Protein AF-E1R6W1-F1 (afdb_monomer)

Structure (mmCIF, N/CA/C/O backbone):
data_AF-E1R6W1-F1
#
_entry.id   AF-E1R6W1-F1
#
loop_
_atom_site.group_PDB
_atom_site.id
_atom_site.type_symbol
_atom_site.label_atom_id
_atom_site.label_alt_id
_atom_site.label_comp_id
_atom_site.label_asym_id
_atom_site.label_entity_id
_atom_site.label_seq_id
_atom_site.pdbx_PDB_ins_code
_atom_site.Cartn_x
_atom_site.Cartn_y
_atom_site.Cartn_z
_atom_site.occupancy
_atom_site.B_iso_or_equiv
_atom_site.auth_seq_id
_atom_site.auth_comp_id
_atom_site.auth_asym_id
_atom_site.auth_atom_id
_atom_site.pdbx_PDB_model_num
ATOM 1 N N . MET A 1 1 ? -7.496 -7.134 13.638 1.00 58.03 1 MET A N 1
ATOM 2 C CA . MET A 1 1 ? -7.231 -5.922 12.836 1.00 58.03 1 MET A CA 1
ATOM 3 C C . MET A 1 1 ? -5.969 -5.230 13.351 1.00 58.03 1 MET A C 1
ATOM 5 O O . MET A 1 1 ? -6.043 -4.465 14.305 1.00 58.03 1 MET A O 1
ATOM 9 N N . THR A 1 2 ? -4.805 -5.531 12.772 1.00 83.75 2 THR A N 1
ATOM 10 C CA . THR A 1 2 ? -3.534 -4.891 13.161 1.00 83.75 2 THR A CA 1
ATOM 11 C C . THR A 1 2 ? -3.206 -3.784 12.166 1.00 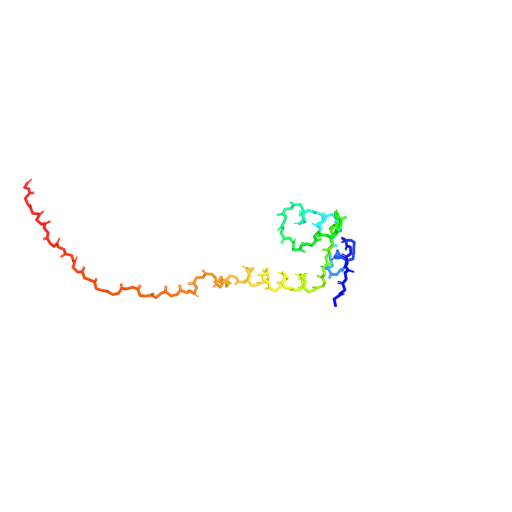83.75 2 THR A C 1
ATOM 13 O O . THR A 1 2 ? -3.182 -4.027 10.956 1.00 83.75 2 THR A O 1
ATOM 16 N N . TYR A 1 3 ? -3.000 -2.572 12.680 1.00 86.75 3 TYR A N 1
ATOM 17 C CA . TYR A 1 3 ? -2.580 -1.412 11.901 1.00 86.75 3 TYR A CA 1
ATOM 18 C C . TYR A 1 3 ? -1.059 -1.383 11.807 1.00 86.75 3 TYR A C 1
ATOM 20 O O . TYR A 1 3 ? -0.376 -1.611 12.798 1.00 86.75 3 TYR A O 1
ATOM 28 N N . MET A 1 4 ? -0.555 -1.103 10.614 1.00 87.94 4 MET A N 1
ATOM 29 C CA . MET A 1 4 ? 0.861 -1.091 10.285 1.00 87.94 4 MET A CA 1
ATOM 30 C C . MET A 1 4 ? 1.207 0.214 9.578 1.00 87.94 4 MET A C 1
ATOM 32 O O . MET A 1 4 ? 0.472 0.696 8.710 1.00 87.94 4 MET A O 1
ATOM 36 N N . ASN A 1 5 ? 2.347 0.786 9.939 1.00 88.94 5 ASN A N 1
ATOM 37 C CA . ASN A 1 5 ? 2.904 1.944 9.248 1.00 88.94 5 ASN A CA 1
ATOM 38 C C . ASN A 1 5 ? 3.634 1.515 7.967 1.00 88.94 5 ASN A C 1
ATOM 40 O O . ASN A 1 5 ? 3.848 0.330 7.724 1.00 88.94 5 ASN A O 1
ATOM 44 N N . GLN A 1 6 ? 4.072 2.475 7.151 1.00 87.00 6 GLN A N 1
ATOM 45 C CA . GLN A 1 6 ? 4.783 2.190 5.896 1.00 87.00 6 GLN A CA 1
ATOM 46 C C . GLN A 1 6 ? 6.002 1.273 6.089 1.00 87.00 6 GLN A C 1
ATOM 48 O O . GLN A 1 6 ? 6.212 0.353 5.305 1.00 87.00 6 GLN A O 1
ATOM 53 N N . THR A 1 7 ? 6.789 1.493 7.144 1.00 89.25 7 THR A N 1
ATOM 54 C CA . THR A 1 7 ? 7.965 0.669 7.458 1.00 89.25 7 THR A CA 1
ATOM 55 C C . THR A 1 7 ? 7.586 -0.763 7.828 1.00 89.25 7 THR A C 1
ATOM 57 O O . THR A 1 7 ? 8.277 -1.705 7.452 1.00 89.25 7 THR A O 1
ATOM 60 N N . GLU A 1 8 ? 6.485 -0.942 8.556 1.00 90.44 8 GLU A N 1
ATOM 61 C CA . GLU A 1 8 ? 5.987 -2.267 8.934 1.00 90.44 8 GLU A CA 1
ATOM 62 C C . GLU A 1 8 ? 5.405 -2.997 7.726 1.00 90.44 8 GLU A C 1
ATOM 64 O O . GLU A 1 8 ? 5.704 -4.168 7.525 1.00 90.44 8 GLU A O 1
ATOM 69 N N . ALA A 1 9 ? 4.666 -2.288 6.869 1.00 88.44 9 ALA A N 1
ATOM 70 C CA . ALA A 1 9 ? 4.175 -2.820 5.604 1.00 88.44 9 ALA A CA 1
ATOM 71 C C . ALA A 1 9 ? 5.328 -3.251 4.680 1.00 88.44 9 ALA A C 1
ATOM 73 O O . ALA A 1 9 ? 5.251 -4.308 4.064 1.00 88.44 9 ALA A O 1
ATOM 74 N N . ALA A 1 10 ? 6.420 -2.479 4.630 1.00 89.88 10 ALA A N 1
ATOM 75 C CA . ALA A 1 10 ? 7.619 -2.826 3.866 1.00 89.88 10 ALA A CA 1
ATOM 76 C C . ALA A 1 10 ? 8.271 -4.118 4.372 1.00 89.88 10 ALA A C 1
ATOM 78 O O . ALA A 1 10 ? 8.581 -5.003 3.577 1.00 89.88 10 ALA A O 1
ATOM 79 N N . LYS A 1 11 ? 8.407 -4.260 5.698 1.00 90.56 11 LYS A N 1
ATOM 80 C CA . LYS A 1 11 ? 8.890 -5.502 6.319 1.00 90.56 11 LYS A CA 1
ATOM 81 C C . LYS A 1 11 ? 7.956 -6.677 6.036 1.00 90.56 11 LYS A C 1
ATOM 83 O O . LYS A 1 11 ? 8.442 -7.755 5.729 1.00 90.56 11 LYS A O 1
ATOM 88 N N . TYR A 1 12 ? 6.644 -6.458 6.101 1.00 89.31 12 TYR A N 1
ATOM 89 C CA . TYR A 1 12 ? 5.640 -7.491 5.849 1.00 89.31 12 TYR A CA 1
ATOM 90 C C . TYR A 1 12 ? 5.658 -7.996 4.400 1.00 89.31 12 TYR A C 1
ATOM 92 O O . TYR A 1 12 ? 5.587 -9.196 4.171 1.00 89.31 12 TYR A O 1
ATOM 100 N N . LEU A 1 13 ? 5.802 -7.096 3.422 1.00 85.44 13 LEU A N 1
ATOM 101 C CA . LEU A 1 13 ? 5.944 -7.458 2.006 1.00 85.44 13 LEU A CA 1
ATOM 102 C C . LEU A 1 13 ? 7.361 -7.929 1.638 1.00 85.44 13 LEU A C 1
ATOM 104 O O . LEU A 1 13 ? 7.577 -8.312 0.494 1.00 85.44 13 LEU A O 1
ATOM 108 N N . HIS A 1 14 ? 8.327 -7.872 2.562 1.00 87.25 14 HIS A N 1
ATOM 109 C CA . HIS A 1 14 ? 9.748 -8.106 2.281 1.00 87.25 14 HIS A CA 1
ATOM 110 C C . HIS A 1 14 ? 10.308 -7.212 1.154 1.00 87.25 14 HIS A C 1
ATOM 112 O O . HIS A 1 14 ? 11.160 -7.627 0.370 1.00 87.25 14 HIS A O 1
ATOM 118 N N . VAL A 1 15 ? 9.855 -5.957 1.081 1.00 86.75 15 VAL A N 1
ATOM 119 C CA . VAL A 1 15 ? 10.283 -4.971 0.073 1.00 86.75 15 VAL A CA 1
ATOM 120 C C . VAL A 1 15 ? 10.927 -3.746 0.719 1.00 86.75 15 VAL A C 1
ATOM 122 O O . VAL A 1 15 ? 10.783 -3.480 1.913 1.00 86.75 15 VAL A O 1
ATOM 125 N N . SER A 1 16 ? 11.624 -2.940 -0.081 1.00 87.75 16 SER A N 1
ATOM 126 C CA . SER A 1 16 ? 12.233 -1.702 0.406 1.00 87.75 16 SER A CA 1
ATOM 127 C C . SER A 1 16 ? 11.181 -0.630 0.744 1.00 87.75 16 SER A C 1
ATOM 129 O O . SER A 1 16 ? 10.204 -0.463 0.009 1.00 87.75 16 SER A O 1
ATOM 131 N N . PRO A 1 17 ? 11.394 0.195 1.787 1.00 86.31 17 PRO A N 1
ATOM 132 C CA . PRO A 1 17 ? 10.461 1.260 2.174 1.00 86.31 17 PRO A CA 1
ATOM 133 C C . PRO A 1 17 ? 10.253 2.311 1.072 1.00 86.31 17 PRO A C 1
ATOM 135 O O . PRO A 1 17 ? 9.154 2.856 0.939 1.00 86.31 17 PRO A O 1
ATOM 138 N N . SER A 1 18 ? 11.278 2.556 0.248 1.00 87.06 18 SER A N 1
ATOM 139 C CA . SER A 1 18 ? 11.197 3.410 -0.944 1.00 87.06 18 SER A CA 1
ATOM 140 C C . SER A 1 18 ? 10.244 2.842 -1.997 1.00 87.06 18 SER A C 1
ATOM 142 O O . SER A 1 18 ? 9.492 3.593 -2.615 1.00 87.06 18 SER A O 1
ATOM 144 N N . TYR A 1 19 ? 10.222 1.516 -2.158 1.00 88.44 19 TYR A N 1
ATOM 145 C CA . TYR A 1 19 ? 9.325 0.836 -3.089 1.00 88.44 19 TYR A CA 1
ATOM 146 C C . TYR A 1 19 ? 7.871 0.932 -2.617 1.00 88.44 19 TYR A C 1
ATOM 148 O O . TYR A 1 19 ? 7.009 1.346 -3.387 1.00 88.44 19 TYR A O 1
ATOM 156 N N . VAL A 1 20 ? 7.609 0.701 -1.324 1.00 87.44 20 VAL A N 1
ATOM 157 C CA . VAL A 1 20 ? 6.268 0.908 -0.736 1.00 87.44 20 VAL A CA 1
ATOM 158 C C . VAL A 1 20 ? 5.799 2.350 -0.904 1.00 87.44 20 VAL A C 1
ATOM 160 O O . VAL A 1 20 ? 4.646 2.583 -1.266 1.00 87.44 20 VAL A O 1
ATOM 163 N N . SER A 1 21 ? 6.686 3.328 -0.690 1.00 84.88 21 SER A N 1
ATOM 164 C CA . SER A 1 21 ? 6.376 4.746 -0.921 1.00 84.88 21 SER A CA 1
ATOM 165 C C . SER A 1 21 ? 5.921 4.990 -2.359 1.00 84.88 21 SER A C 1
ATOM 167 O O . SER A 1 21 ? 4.908 5.650 -2.598 1.00 84.88 21 SER A O 1
ATOM 169 N N . ASN A 1 22 ? 6.641 4.413 -3.326 1.00 89.31 22 ASN A N 1
ATOM 170 C CA . ASN A 1 22 ? 6.319 4.553 -4.739 1.00 89.31 22 ASN A CA 1
ATOM 171 C C . ASN A 1 22 ? 4.978 3.887 -5.083 1.00 89.31 22 ASN A C 1
ATOM 173 O O . ASN A 1 22 ? 4.118 4.529 -5.681 1.00 89.31 22 ASN A O 1
ATOM 177 N N . LEU A 1 23 ? 4.741 2.660 -4.607 1.00 85.44 23 LEU A N 1
ATOM 178 C CA . LEU A 1 23 ? 3.460 1.957 -4.768 1.00 85.44 23 LEU A CA 1
ATOM 179 C C . LEU A 1 23 ? 2.288 2.743 -4.169 1.00 85.44 23 LEU A C 1
ATOM 181 O O . LEU A 1 23 ? 1.196 2.780 -4.735 1.00 85.44 23 LEU A O 1
ATOM 185 N N . THR A 1 24 ? 2.519 3.410 -3.040 1.00 87.81 24 THR A N 1
ATOM 186 C CA . THR A 1 24 ? 1.518 4.257 -2.376 1.00 87.81 24 THR A CA 1
ATOM 187 C C . THR A 1 24 ? 1.214 5.500 -3.202 1.00 87.81 24 THR A C 1
ATOM 189 O O . THR A 1 24 ? 0.047 5.845 -3.395 1.00 87.81 24 THR A O 1
ATOM 192 N N . ARG A 1 25 ? 2.249 6.158 -3.742 1.00 85.50 25 ARG A N 1
ATOM 193 C CA . ARG A 1 25 ? 2.111 7.316 -4.643 1.00 85.50 25 ARG A CA 1
ATOM 194 C C . ARG A 1 25 ? 1.378 6.953 -5.931 1.00 85.50 25 ARG A C 1
ATOM 196 O O . ARG A 1 25 ? 0.527 7.718 -6.374 1.00 85.50 25 ARG A O 1
ATOM 203 N N . GLN A 1 26 ? 1.667 5.781 -6.487 1.00 85.94 26 GLN A N 1
ATOM 204 C CA . GLN A 1 26 ? 0.997 5.241 -7.670 1.00 85.94 26 GLN A CA 1
ATOM 205 C C . GLN A 1 26 ? -0.389 4.648 -7.367 1.00 85.94 26 GLN A C 1
ATOM 207 O O . GLN A 1 26 ? -1.073 4.205 -8.283 1.00 85.94 26 GLN A O 1
ATOM 212 N N . LYS A 1 27 ? -0.827 4.654 -6.097 1.00 82.69 27 LYS A N 1
ATOM 213 C CA . LYS A 1 27 ?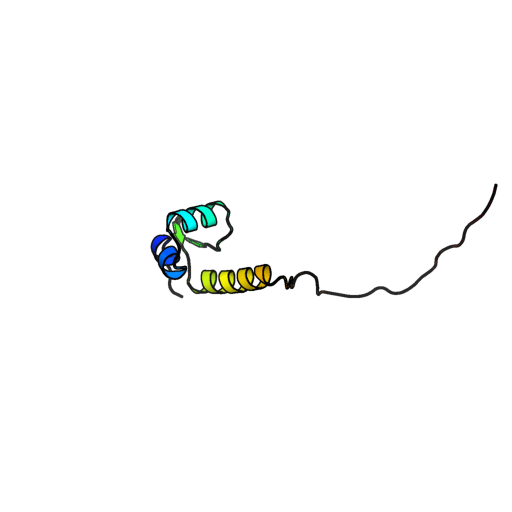 -2.091 4.059 -5.627 1.00 82.69 27 LYS A CA 1
ATOM 214 C C . LYS A 1 27 ? -2.250 2.581 -6.009 1.00 82.69 27 LYS A C 1
ATOM 216 O O . LYS A 1 27 ? -3.371 2.099 -6.128 1.00 82.69 27 LYS A O 1
ATOM 221 N N . MET A 1 28 ? -1.136 1.871 -6.179 1.00 81.81 28 MET A N 1
ATOM 222 C CA . MET A 1 28 ? -1.138 0.446 -6.502 1.00 81.81 28 MET A CA 1
ATOM 223 C C . MET A 1 28 ? -1.412 -0.406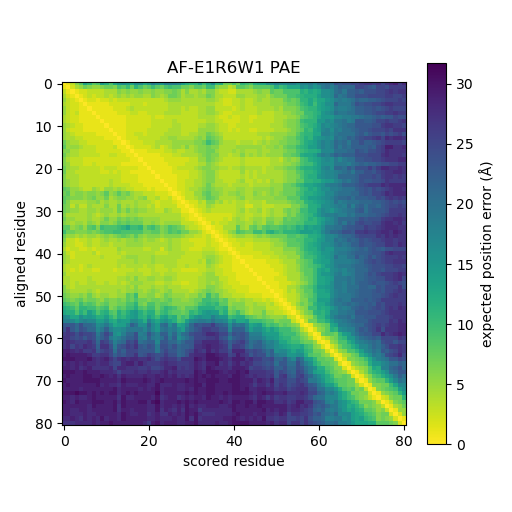 -5.268 1.00 81.81 28 MET A C 1
ATOM 225 O O . MET A 1 28 ? -2.087 -1.418 -5.374 1.00 81.81 28 MET A O 1
ATOM 229 N N . ILE A 1 29 ? -0.930 0.023 -4.098 1.00 85.75 29 ILE A N 1
ATOM 230 C CA . ILE A 1 29 ? -1.137 -0.683 -2.832 1.00 85.75 29 ILE A CA 1
ATOM 231 C C . ILE A 1 29 ? -2.336 -0.096 -2.067 1.00 85.75 29 ILE A C 1
ATOM 233 O O . ILE A 1 29 ? -2.462 1.136 -1.950 1.00 85.75 29 ILE A O 1
ATOM 237 N N . PRO A 1 30 ? -3.225 -0.937 -1.509 1.00 85.69 30 PRO A N 1
ATOM 238 C CA . PRO A 1 30 ? -4.341 -0.450 -0.723 1.00 85.69 30 PRO A CA 1
ATOM 239 C C . PRO A 1 30 ? -3.854 0.157 0.590 1.00 85.69 30 PRO A C 1
ATOM 241 O O . PRO A 1 30 ? -3.139 -0.460 1.379 1.00 85.69 30 PRO A O 1
ATOM 244 N N . HIS A 1 31 ? -4.298 1.379 0.843 1.00 87.69 31 HIS A N 1
ATOM 245 C CA . HIS A 1 31 ? -3.958 2.137 2.032 1.00 87.69 31 HIS A CA 1
ATOM 246 C C . HIS A 1 31 ? -5.210 2.789 2.609 1.00 87.69 31 HIS A C 1
ATOM 248 O O . HIS A 1 31 ? -6.143 3.137 1.883 1.00 87.69 31 HIS A O 1
ATOM 254 N N . LYS A 1 32 ? -5.235 2.976 3.926 1.00 88.00 32 LYS A N 1
ATOM 255 C CA . LYS A 1 32 ? -6.335 3.637 4.626 1.00 88.00 32 LYS A CA 1
ATOM 256 C C . LYS A 1 32 ? -5.858 4.978 5.161 1.00 88.00 32 LYS A C 1
ATOM 258 O O . LYS A 1 32 ? -4.787 5.070 5.751 1.00 88.00 32 LYS A O 1
ATOM 263 N N . ARG A 1 33 ? -6.653 6.029 4.964 1.00 86.06 33 ARG A N 1
ATOM 264 C CA . ARG A 1 33 ? -6.405 7.334 5.585 1.00 86.06 33 ARG A CA 1
ATOM 265 C C . ARG A 1 33 ? -7.224 7.446 6.860 1.00 86.06 33 ARG A C 1
ATOM 267 O O . ARG A 1 33 ? -8.449 7.408 6.804 1.00 86.06 33 ARG A O 1
ATOM 274 N N . ILE A 1 34 ? -6.548 7.580 7.996 1.00 86.50 34 ILE A N 1
ATOM 275 C CA . ILE A 1 34 ? -7.179 7.803 9.301 1.00 86.50 34 ILE A CA 1
ATOM 276 C C . ILE A 1 34 ? -6.489 9.016 9.923 1.00 86.50 34 ILE A C 1
ATOM 278 O O . ILE A 1 34 ? -5.273 9.015 10.101 1.00 86.50 34 ILE A O 1
ATOM 282 N N . GLY A 1 35 ? -7.251 10.083 10.185 1.00 83.00 35 GLY A N 1
ATOM 283 C CA . GLY A 1 35 ? -6.725 11.311 10.799 1.00 83.00 35 GLY A CA 1
ATOM 284 C C . GLY A 1 35 ? -5.578 11.969 10.019 1.00 83.00 35 GLY A C 1
ATOM 285 O O . GLY A 1 35 ? -4.644 12.484 10.622 1.00 83.00 35 GLY A O 1
ATOM 286 N N . GLY A 1 36 ? -5.588 11.880 8.684 1.00 82.75 36 GLY A N 1
ATOM 287 C CA . GLY A 1 36 ? -4.533 12.437 7.822 1.00 82.75 36 GLY A CA 1
ATOM 288 C C . GLY A 1 36 ? -3.273 11.573 7.685 1.00 82.75 36 GLY A C 1
ATOM 289 O O . GLY A 1 36 ? -2.405 11.900 6.878 1.00 82.75 36 GLY A O 1
ATOM 290 N N . LYS A 1 37 ? -3.178 10.445 8.400 1.00 84.19 37 LYS A N 1
ATOM 291 C CA . LYS A 1 37 ? -2.069 9.488 8.275 1.00 84.19 37 LYS A CA 1
ATOM 292 C C . LYS A 1 37 ? -2.443 8.327 7.362 1.00 84.19 37 LYS A C 1
ATOM 294 O O . LYS A 1 37 ? -3.588 7.874 7.351 1.00 84.19 37 LYS A O 1
ATOM 299 N N . VAL A 1 38 ? -1.463 7.855 6.594 1.00 86.81 38 VAL A N 1
ATOM 300 C CA . VAL A 1 38 ? -1.589 6.674 5.735 1.00 86.81 38 VAL A CA 1
ATOM 301 C C . VAL A 1 38 ? -1.239 5.441 6.556 1.00 86.81 38 VAL A C 1
ATOM 303 O O . VAL A 1 38 ? -0.134 5.346 7.086 1.00 86.81 38 VAL A O 1
ATOM 306 N N . ILE A 1 39 ? -2.192 4.523 6.674 1.00 88.50 39 ILE A N 1
ATOM 307 C CA . ILE A 1 39 ? -2.090 3.330 7.509 1.00 8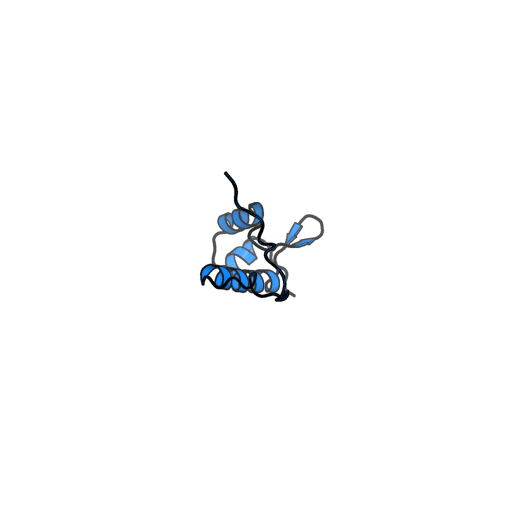8.50 39 ILE A CA 1
ATOM 308 C C . ILE A 1 39 ? -2.424 2.108 6.662 1.00 88.50 39 ILE A C 1
ATOM 310 O O . ILE A 1 39 ? -3.383 2.115 5.886 1.00 88.50 39 ILE A O 1
ATOM 314 N N . TYR A 1 40 ? -1.637 1.055 6.822 1.00 89.44 40 TYR A N 1
ATOM 315 C CA . TYR A 1 40 ? -1.821 -0.222 6.147 1.00 89.44 40 TYR A CA 1
ATOM 316 C C . TYR A 1 40 ? -2.385 -1.221 7.147 1.00 89.44 40 TYR A C 1
ATOM 318 O O . TYR A 1 40 ? -2.159 -1.113 8.351 1.00 89.44 40 TYR A O 1
ATOM 326 N N . THR A 1 41 ? -3.142 -2.197 6.669 1.00 90.25 41 THR A N 1
ATOM 327 C CA . THR A 1 41 ? -3.564 -3.322 7.505 1.00 90.25 41 THR A CA 1
ATOM 328 C C . THR A 1 41 ? -3.141 -4.607 6.833 1.00 90.25 41 THR A C 1
ATOM 330 O O . THR A 1 41 ? -3.146 -4.696 5.604 1.00 90.25 41 THR A O 1
ATOM 333 N N . LYS A 1 42 ? -2.813 -5.618 7.641 1.00 88.62 42 LYS A N 1
ATOM 334 C CA . LYS A 1 42 ? -2.452 -6.943 7.127 1.00 88.62 42 LYS A CA 1
ATOM 335 C C . LYS A 1 42 ? -3.499 -7.456 6.135 1.00 88.62 42 LYS A C 1
ATOM 337 O O . LYS A 1 42 ? -3.147 -7.862 5.046 1.00 88.62 42 LYS A O 1
ATOM 342 N N . GLU A 1 43 ? -4.781 -7.336 6.473 1.00 89.06 43 GLU A N 1
ATOM 343 C CA . GLU A 1 43 ? -5.903 -7.786 5.634 1.00 89.06 43 GLU A CA 1
ATOM 344 C C . GLU A 1 43 ? -6.057 -7.019 4.310 1.00 89.06 43 GLU A C 1
ATOM 346 O O . GLU A 1 43 ? -6.622 -7.548 3.354 1.00 89.06 43 GLU A O 1
ATOM 351 N N . LEU A 1 44 ? -5.608 -5.761 4.235 1.00 88.19 44 LEU A N 1
ATOM 352 C CA . LEU A 1 44 ? -5.564 -5.022 2.967 1.00 88.19 44 LEU A CA 1
ATOM 353 C C . LEU A 1 44 ? -4.415 -5.530 2.097 1.00 88.19 44 LEU A C 1
ATOM 355 O O . LEU A 1 44 ? -4.616 -5.762 0.909 1.00 88.19 44 LEU A O 1
ATOM 359 N N . LEU A 1 45 ? -3.243 -5.731 2.701 1.00 87.44 45 LEU A N 1
ATOM 360 C CA . LEU A 1 45 ? -2.058 -6.237 2.012 1.00 87.44 45 LEU A CA 1
ATOM 361 C C . LEU A 1 45 ? -2.271 -7.668 1.506 1.00 87.44 45 LEU A C 1
ATOM 363 O O . LEU A 1 45 ? -2.014 -7.928 0.340 1.00 87.44 45 LEU A O 1
ATOM 367 N N . ASP A 1 46 ? -2.805 -8.560 2.344 1.00 88.25 46 ASP A N 1
ATOM 368 C CA . ASP A 1 46 ? -3.126 -9.950 1.991 1.00 88.25 46 ASP A CA 1
ATOM 369 C C . ASP A 1 46 ? -4.049 -10.012 0.768 1.00 88.25 46 ASP A C 1
ATOM 371 O O . ASP A 1 46 ? -3.740 -10.677 -0.215 1.00 88.25 46 ASP A O 1
ATOM 375 N N . ARG A 1 47 ? -5.153 -9.249 0.790 1.00 87.75 47 ARG A N 1
ATOM 376 C CA . ARG A 1 47 ? -6.096 -9.196 -0.336 1.00 87.75 47 ARG A CA 1
ATOM 377 C C . ARG A 1 47 ? -5.454 -8.659 -1.606 1.00 87.75 47 ARG A C 1
ATOM 379 O O . ARG A 1 47 ? -5.736 -9.175 -2.680 1.00 87.75 47 ARG A O 1
ATOM 386 N N . TRP A 1 48 ? -4.602 -7.646 -1.482 1.00 86.56 48 TRP A N 1
ATOM 387 C CA . TRP A 1 48 ? -3.890 -7.093 -2.626 1.00 86.56 48 TRP A CA 1
ATOM 388 C C . TRP A 1 48 ? -2.918 -8.091 -3.240 1.00 86.56 48 TRP A C 1
ATOM 390 O O . TRP A 1 48 ? -2.933 -8.246 -4.451 1.00 86.56 48 TRP A O 1
ATOM 400 N N . ILE A 1 49 ? -2.141 -8.813 -2.429 1.00 85.94 49 ILE A N 1
ATOM 401 C CA . ILE A 1 49 ? -1.234 -9.862 -2.922 1.00 85.94 49 ILE A CA 1
ATOM 402 C C . ILE A 1 49 ? -2.031 -10.944 -3.659 1.00 85.94 49 ILE A C 1
ATOM 404 O O . ILE A 1 49 ? -1.614 -11.410 -4.715 1.00 85.94 49 ILE A O 1
ATOM 408 N N . LEU A 1 50 ? -3.190 -11.325 -3.121 1.00 86.12 50 LEU A N 1
ATOM 409 C CA . LEU A 1 50 ? -4.064 -12.335 -3.715 1.00 86.12 50 LEU A CA 1
ATOM 410 C C . LEU A 1 50 ? -4.636 -11.868 -5.066 1.00 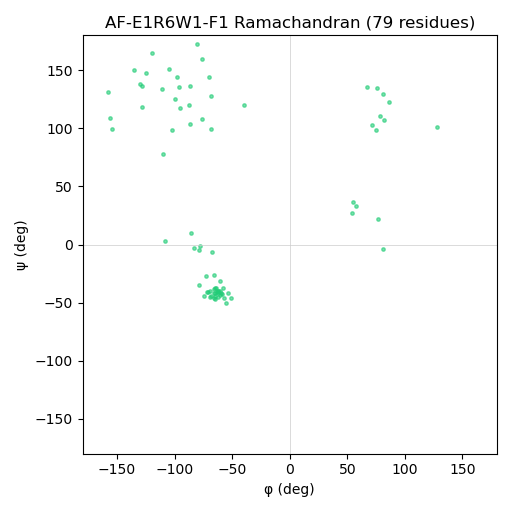86.12 50 LEU A C 1
ATOM 412 O O . LEU A 1 50 ? -4.650 -12.630 -6.030 1.00 86.12 50 LEU A O 1
ATOM 416 N N . GLU A 1 51 ? -5.054 -10.604 -5.158 1.00 83.38 51 GLU A N 1
ATOM 417 C CA . GLU A 1 51 ? -5.566 -9.998 -6.394 1.00 83.38 51 GLU A CA 1
ATOM 418 C C . GLU A 1 51 ? -4.461 -9.763 -7.439 1.00 83.38 51 GLU A C 1
ATOM 420 O O . GLU A 1 51 ? -4.658 -10.040 -8.623 1.00 83.38 51 GLU A O 1
ATOM 425 N N . ASP A 1 52 ? -3.284 -9.306 -7.013 1.00 79.69 52 ASP A N 1
ATOM 426 C CA . ASP A 1 52 ? -2.122 -9.066 -7.874 1.00 79.69 52 ASP A CA 1
ATOM 427 C C . ASP A 1 52 ? -1.530 -10.378 -8.409 1.00 79.69 52 ASP A C 1
ATOM 429 O O . ASP A 1 52 ? -1.233 -10.490 -9.602 1.00 79.69 52 ASP A O 1
ATOM 433 N N . SER A 1 53 ? -1.462 -11.415 -7.567 1.00 75.31 53 SER A N 1
ATOM 434 C CA . SER A 1 53 ? -1.085 -12.768 -7.984 1.00 75.31 53 SER A CA 1
ATOM 435 C C . SER A 1 53 ? -2.059 -13.311 -9.031 1.00 75.31 53 SER A C 1
ATOM 437 O O . SER A 1 53 ? -1.617 -13.821 -10.059 1.00 75.31 53 SER A O 1
ATOM 439 N N . LEU A 1 54 ? -3.369 -13.125 -8.843 1.00 68.56 54 LEU A N 1
ATOM 440 C CA . LEU A 1 54 ? -4.376 -13.539 -9.823 1.00 68.56 54 LEU A CA 1
ATOM 441 C C . LEU A 1 54 ? -4.222 -12.790 -11.160 1.00 68.56 54 LEU A C 1
ATOM 443 O O . LEU A 1 54 ? -4.294 -13.400 -12.229 1.00 68.56 54 LEU A O 1
ATOM 447 N N . ARG A 1 55 ? -3.940 -11.482 -11.100 1.00 64.56 55 ARG A N 1
ATOM 448 C CA . ARG A 1 55 ? -3.696 -10.636 -12.279 1.00 64.56 55 ARG A CA 1
ATOM 449 C C . ARG A 1 55 ? -2.432 -11.046 -13.035 1.00 64.56 55 ARG A C 1
ATOM 451 O O . ARG A 1 55 ? -2.423 -11.020 -14.262 1.00 64.56 55 ARG A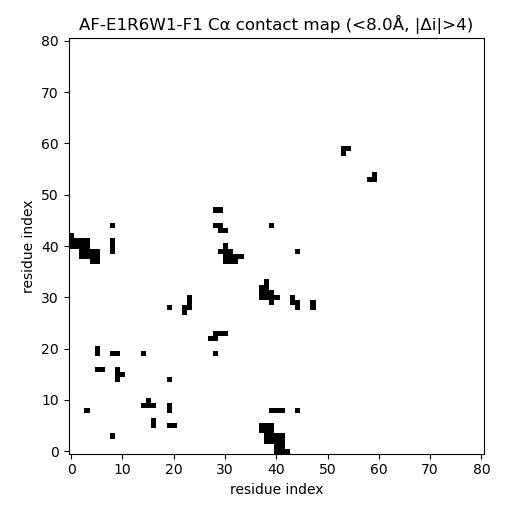 O 1
ATOM 458 N N . SER A 1 56 ? -1.389 -11.438 -12.309 1.00 63.75 56 SER A N 1
ATOM 459 C CA . SER A 1 56 ? -0.104 -11.870 -12.872 1.00 63.75 56 SER A CA 1
ATOM 460 C C . SER A 1 56 ? -0.177 -13.249 -13.533 1.00 63.75 56 SER A C 1
ATOM 462 O O . SER A 1 56 ? 0.578 -13.524 -14.461 1.00 63.75 56 SER A O 1
ATOM 464 N N . VAL A 1 57 ? -1.106 -14.103 -13.092 1.00 64.69 57 VAL A N 1
ATOM 465 C CA . VAL A 1 57 ? -1.339 -15.448 -13.653 1.00 64.69 57 VAL A CA 1
ATOM 466 C C . VAL A 1 57 ? -2.239 -15.411 -14.907 1.00 64.69 57 VAL A C 1
ATOM 468 O O . VAL A 1 57 ? -2.428 -16.431 -15.561 1.00 64.69 57 VAL A O 1
ATOM 471 N N . GLY A 1 58 ? -2.749 -14.240 -15.313 1.00 54.59 58 GLY A N 1
ATOM 472 C CA . GLY A 1 58 ? -3.531 -14.090 -16.549 1.00 54.59 58 GLY A CA 1
ATOM 473 C C . GLY A 1 58 ? -4.971 -14.607 -16.452 1.00 54.59 58 GLY A C 1
ATOM 474 O O . GLY A 1 58 ? -5.580 -14.926 -17.469 1.00 54.59 58 GLY A O 1
ATOM 475 N N . ILE A 1 59 ? -5.521 -14.706 -15.239 1.00 52.56 59 ILE A N 1
ATOM 476 C CA . ILE A 1 59 ? -6.932 -15.029 -15.013 1.00 52.56 59 ILE A CA 1
ATOM 477 C C . ILE A 1 59 ? -7.634 -13.713 -14.677 1.00 52.56 59 ILE A C 1
ATOM 479 O O . ILE A 1 59 ? -7.571 -13.245 -13.544 1.00 52.56 59 ILE A O 1
ATOM 483 N N . ASP A 1 60 ? -8.289 -13.085 -15.654 1.00 54.56 60 ASP A N 1
ATOM 484 C CA . ASP A 1 60 ? -9.077 -11.871 -15.429 1.00 54.56 60 ASP A CA 1
ATOM 485 C C . ASP A 1 60 ? -10.508 -12.255 -14.999 1.00 54.56 60 ASP A C 1
ATOM 487 O O . ASP A 1 60 ? -11.345 -12.591 -15.842 1.00 54.56 60 ASP A O 1
ATOM 491 N N . PRO A 1 61 ? -10.885 -12.149 -13.707 1.00 51.50 61 PRO A N 1
ATOM 492 C CA . PRO A 1 61 ? -12.249 -12.473 -13.276 1.00 51.50 61 PRO A CA 1
ATOM 493 C C . PRO A 1 61 ? -13.301 -11.482 -13.816 1.00 51.50 61 PRO A C 1
ATOM 495 O O . PRO A 1 61 ? -14.502 -11.688 -13.648 1.00 51.50 61 PRO A O 1
ATOM 498 N N . LYS A 1 62 ? -12.880 -10.397 -14.483 1.00 49.97 62 LYS A N 1
ATOM 499 C CA . LYS A 1 62 ? -13.752 -9.318 -14.971 1.00 49.97 62 LYS A CA 1
ATOM 500 C C . LYS A 1 62 ? -14.383 -9.543 -16.353 1.00 49.97 62 LYS A C 1
ATOM 502 O O . LYS A 1 62 ? -15.010 -8.614 -16.855 1.00 49.97 62 LYS A O 1
ATOM 507 N N . LYS A 1 63 ? -14.287 -10.742 -16.948 1.00 47.94 63 LYS A N 1
ATOM 508 C CA . LYS A 1 63 ? -15.004 -11.081 -18.201 1.00 47.94 63 LYS A CA 1
ATOM 509 C C . LYS A 1 63 ? -16.174 -12.061 -18.033 1.00 47.94 63 LYS A C 1
ATOM 511 O O . LYS A 1 63 ? -16.824 -12.412 -19.010 1.00 47.94 63 LYS A O 1
ATOM 516 N N . SER A 1 64 ? -16.490 -12.473 -16.807 1.00 49.34 64 SER A N 1
ATOM 517 C CA . SER A 1 64 ? -17.564 -13.435 -16.537 1.00 49.34 64 SER A CA 1
ATOM 518 C C . SER A 1 64 ? -18.753 -12.770 -15.836 1.00 49.34 64 SER A C 1
ATOM 520 O O . SER A 1 64 ? -18.931 -12.921 -14.628 1.00 49.34 64 SER A O 1
ATOM 522 N N . ARG A 1 65 ? -19.593 -12.042 -16.581 1.00 48.03 65 ARG A N 1
ATOM 523 C CA . ARG A 1 65 ? -21.013 -11.863 -16.221 1.00 48.03 65 ARG A CA 1
ATOM 524 C C . ARG A 1 65 ? -21.857 -11.519 -17.458 1.00 48.03 65 ARG A C 1
ATOM 526 O O . ARG A 1 65 ? -21.814 -10.387 -17.918 1.00 48.03 65 ARG A O 1
ATOM 533 N N . LEU A 1 66 ? -22.660 -12.518 -17.849 1.00 56.06 66 LEU A N 1
ATOM 534 C CA . LEU A 1 66 ? -24.051 -12.442 -18.338 1.00 56.06 66 LEU A CA 1
ATOM 535 C C . LEU A 1 66 ? -24.220 -11.921 -19.780 1.00 56.06 66 LEU A C 1
ATOM 537 O O . LEU A 1 66 ? -24.013 -10.745 -20.035 1.00 56.06 66 LEU A O 1
ATOM 541 N N . SER A 1 67 ? -24.379 -12.783 -20.790 1.00 58.81 67 SER A N 1
ATOM 542 C CA . SER A 1 67 ? -25.574 -13.575 -21.168 1.00 58.81 67 SER A CA 1
ATOM 543 C C . SER A 1 67 ? -26.749 -12.733 -21.674 1.00 58.81 67 SER A C 1
ATOM 545 O O . SER A 1 67 ? -27.147 -11.786 -21.007 1.00 58.81 67 SER A O 1
ATOM 547 N N . ASP A 1 68 ? -27.349 -13.224 -22.765 1.00 54.03 68 ASP A N 1
ATOM 548 C CA . ASP A 1 68 ? -28.657 -12.853 -23.325 1.00 54.03 68 ASP A CA 1
ATOM 549 C C . ASP A 1 68 ? -28.676 -11.539 -24.130 1.00 54.03 68 ASP A C 1
ATOM 551 O O . ASP A 1 68 ? -28.548 -10.444 -23.602 1.00 54.03 68 ASP A O 1
ATOM 555 N N . THR A 1 69 ? -28.849 -11.565 -25.450 1.00 59.16 69 THR A N 1
ATOM 556 C CA . THR A 1 69 ? -30.185 -11.775 -26.019 1.00 59.16 69 THR A CA 1
ATOM 557 C C . THR A 1 69 ? -30.088 -12.300 -27.448 1.00 59.16 69 THR A C 1
ATOM 559 O O . THR A 1 69 ? -29.349 -11.800 -28.294 1.00 59.16 69 THR A O 1
ATOM 562 N N . VAL A 1 70 ? -30.857 -13.357 -27.649 1.00 64.75 70 VAL A N 1
ATOM 563 C CA . VAL A 1 70 ? -31.161 -14.078 -28.878 1.00 64.75 70 VAL A CA 1
ATOM 564 C C . VAL A 1 70 ? -32.168 -13.273 -29.730 1.00 64.75 70 VAL A C 1
ATOM 566 O O . VAL A 1 70 ? -32.920 -1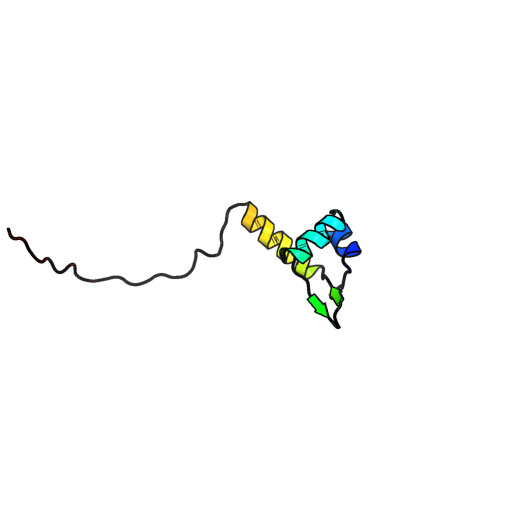2.478 -29.181 1.00 64.75 70 VAL A O 1
ATOM 569 N N 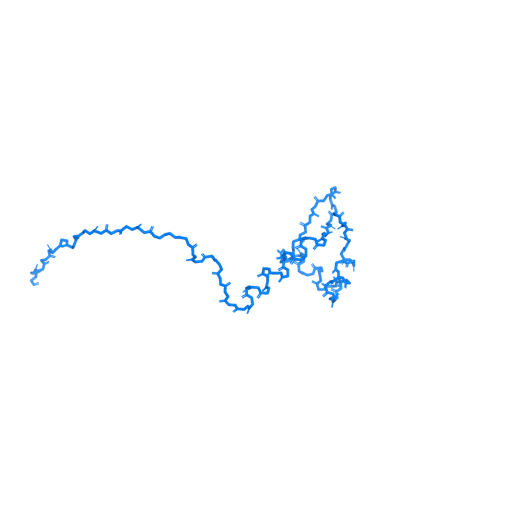. LEU A 1 71 ? -32.225 -13.581 -31.034 1.00 51.22 71 LEU A N 1
ATOM 570 C CA . LEU A 1 71 ? -33.232 -13.201 -32.050 1.00 51.22 71 LEU A CA 1
ATOM 571 C C . LEU A 1 71 ? -33.067 -11.866 -32.786 1.00 51.22 71 LEU A C 1
ATOM 573 O O . LEU A 1 71 ? -33.220 -10.791 -32.221 1.00 51.22 71 LEU A O 1
ATOM 577 N N . GLY A 1 72 ? -33.011 -11.993 -34.114 1.00 51.22 72 GLY A N 1
ATOM 578 C CA . GLY A 1 72 ? -34.080 -11.397 -34.911 1.00 51.22 72 GLY A CA 1
ATOM 579 C C . GLY A 1 72 ? -33.623 -10.490 -36.040 1.00 51.22 72 GLY A C 1
ATOM 580 O O . GLY A 1 72 ? -33.368 -9.318 -35.818 1.00 51.22 72 GLY A O 1
ATOM 581 N N . GLU A 1 73 ? -33.656 -11.066 -37.241 1.00 52.06 73 GLU A N 1
ATOM 582 C CA . GLU A 1 73 ? -33.904 -10.400 -38.523 1.00 52.06 73 GLU A CA 1
ATOM 583 C C . GLU A 1 73 ? -32.796 -9.499 -39.070 1.00 52.06 73 GLU A C 1
ATOM 585 O O . GLU A 1 73 ? -32.644 -8.332 -38.727 1.00 52.06 73 GLU A O 1
ATOM 590 N N . GLU A 1 74 ? -32.090 -10.051 -40.055 1.00 55.91 74 GLU A N 1
ATOM 591 C CA . GLU A 1 74 ? -31.510 -9.250 -41.122 1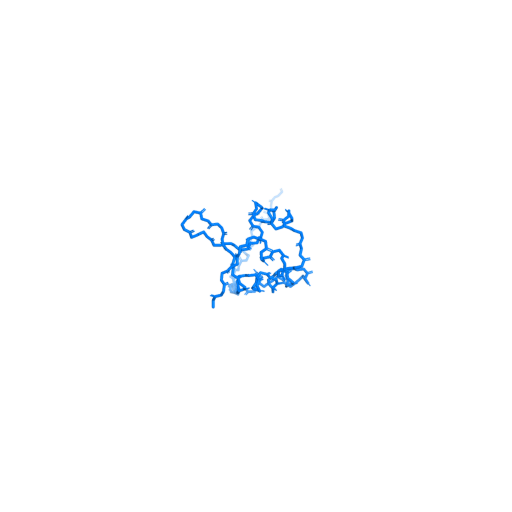.00 55.91 74 GLU A CA 1
ATOM 592 C C . GLU A 1 74 ? -32.665 -8.874 -42.059 1.00 55.91 74 GLU A C 1
ATOM 594 O O . GLU A 1 74 ? -33.163 -9.753 -42.774 1.00 55.91 74 GLU A O 1
ATOM 599 N N . PRO A 1 75 ? -33.146 -7.616 -42.102 1.00 60.28 75 PRO A N 1
ATOM 600 C CA . PRO A 1 75 ? -33.889 -7.195 -43.265 1.00 60.28 75 PRO A CA 1
ATOM 601 C C . PRO A 1 75 ? -32.889 -7.142 -44.415 1.00 60.28 75 PRO A C 1
ATOM 603 O O . PRO A 1 75 ? -32.113 -6.201 -44.580 1.00 60.28 75 PRO A O 1
ATOM 606 N N . SER A 1 76 ? -32.928 -8.210 -45.207 1.00 60.28 76 SER A N 1
ATOM 607 C CA . SER A 1 76 ? -32.588 -8.165 -46.617 1.00 60.28 76 SER A CA 1
ATOM 608 C C . SER A 1 76 ? -33.155 -6.878 -47.212 1.00 60.28 76 SER A C 1
ATOM 610 O O . SER A 1 76 ? -34.363 -6.660 -47.183 1.00 60.28 76 SER A O 1
ATOM 612 N N . THR A 1 77 ? -32.295 -6.025 -47.747 1.00 55.56 77 THR A N 1
ATOM 613 C CA . THR A 1 77 ? -32.687 -5.054 -48.765 1.00 55.56 77 THR A CA 1
ATOM 614 C C . THR A 1 77 ? -31.427 -4.741 -49.572 1.00 55.56 77 THR A C 1
ATOM 616 O O . THR A 1 77 ? -30.441 -4.264 -49.024 1.00 55.56 77 THR A O 1
ATOM 619 N N . THR A 1 78 ? -31.314 -5.382 -50.740 1.00 60.41 78 THR A N 1
ATOM 620 C CA . THR A 1 78 ? -31.522 -4.740 -52.058 1.00 60.41 78 THR A CA 1
ATOM 621 C C . THR A 1 78 ? -30.232 -4.001 -52.436 1.00 60.41 78 THR A C 1
ATOM 623 O O . THR A 1 78 ? -29.837 -3.068 -51.753 1.00 60.41 78 THR A O 1
ATOM 626 N N . GLY A 1 79 ? -29.424 -4.475 -53.387 1.00 62.00 79 GLY A N 1
ATOM 627 C CA . GLY A 1 79 ? -29.837 -4.754 -54.764 1.00 62.00 79 GLY A CA 1
ATOM 628 C C . GLY A 1 79 ? -29.963 -3.421 -55.506 1.00 62.00 79 GLY A C 1
ATOM 629 O O . GLY A 1 79 ? -30.532 -2.500 -54.939 1.00 62.00 79 GLY A O 1
ATOM 630 N N . ASP A 1 80 ? -29.435 -3.352 -56.728 1.00 56.47 80 ASP A N 1
ATOM 631 C CA . ASP A 1 80 ? -29.481 -2.206 -57.658 1.00 56.47 80 ASP A CA 1
ATOM 632 C C . ASP A 1 80 ? -28.439 -1.101 -57.386 1.00 56.47 80 ASP A C 1
ATOM 634 O O . ASP A 1 80 ? -28.292 -0.620 -56.267 1.00 56.47 80 ASP A O 1
ATOM 638 N N . GLU A 1 81 ? -27.650 -0.627 -58.352 1.00 55.91 81 GLU A N 1
ATOM 639 C CA . GLU A 1 81 ? -27.529 -0.864 -59.803 1.00 55.91 81 GLU A CA 1
ATOM 640 C C . GLU A 1 81 ? -26.149 -0.336 -60.250 1.00 55.91 81 GLU A C 1
ATOM 642 O O . GLU A 1 81 ? -25.643 0.611 -59.597 1.00 55.91 81 GLU A O 1
#

pLDDT: mean 75.87, std 14.9, range [47.94, 90.56]

Radius of gyration: 23.5 Å; Cα contacts (8 Å, |Δi|>4): 62; chains: 1; bounding box: 46×28×73 Å

Nearest PDB structures (foldseek):
  6ama-assembly1_B  TM=7.305E-01  e=4.466E-02  Streptomyces venezuelae
  5i44-assembly4_I-2  TM=5.754E-01  e=1.420E-02  Bacillus subtilis subsp. subtilis str. 168
  5i41-assembly1_B  TM=5.737E-01  e=1.519E-02  Bacillus subtilis subsp. subtilis str. 168
  6ama-assembly1_A  TM=7.286E-01  e=6.256E-02  Streptomyces venezuelae
  2zhh-assembly1_A-2  TM=6.315E-01  e=3.903E-02  Escherichia coli K-12

Foldseek 3Di:
DDKDALVRVCVVVVHDSVVSVVCVVVVLQDWDQDPNGTIDDPVSRVVSVVVVVCVVVVNDPVPDDDDDDDDDDDPDDDDDD

Mean predicted aligned error: 13.07 Å

InterPro domains:
  IPR009061 Putative DNA-binding domain superfamily [SSF46955] (3-59)
  IPR010093 SinI-like, DNA-binding domain [TIGR01764] (7-49)
  IPR041657 Helix-turn-helix domain, group 17 [PF12728] (3-51)

Secondary structure (DSSP, 8-state):
--EE-HHHHHHHTT--HHHHHHHHHTT-S--EEETTEEEEEHHHHHHHHHHHHHHHTT--GGG------------------

Organism: Sediminispirochaeta smaragdinae (strain DSM 11293 / JCM 15392 / SEBR 4228) (NCBI:txid573413)

Sequence (81 aa):
MTYMNQTEAAKYLHVSPSYVSNLTRQKMIPHKRIGGKVIYTKELLDRWILEDSLRSVGIDPKKSRLSDTVLGEEPSTTGDE

Solvent-accessible surface area (backbone atoms only — not comparable to full-atom values): 5291 Å² total; per-residue (Å²): 139,60,81,31,46,66,64,50,48,12,61,72,70,72,47,55,54,70,55,50,50,50,34,50,75,70,63,73,49,71,70,43,77,58,96,91,40,74,35,33,37,61,72,44,50,53,52,46,52,55,51,50,50,37,57,73,71,71,56,72,80,89,79,76,78,83,83,86,85,84,86,84,80,83,80,83,72,77,82,90,132